Protein AF-A0A0B7MKH8-F1 (afdb_monomer_lite)

Radius of gyration: 19.48 Å; chains: 1; bounding box: 37×64×45 Å

Organism: NCBI:txid499207

pLDDT: mean 88.95, std 18.68, range [39.19, 98.81]

Sequence (99 aa):
MVGIGTVLADDPLLTVRLDGEYEQPLRVIVDSSLRIPETSMLVKTASEVPTVVAAVQGSYSEAKRAQLERAGLEVWDLPAIERKGRSGDIDEGTGEKKR

Foldseek 3Di:
DEEVVCCVPPLDLQFDDDPDDDQTDEAEYEDAALPRDCPGNCLQCCQPHPYEYEYEPPNYDPVSVVSSVVSNYHYHYDYDDDPPDPPPPPPPPPPDDDD

Secondary structure (DSSP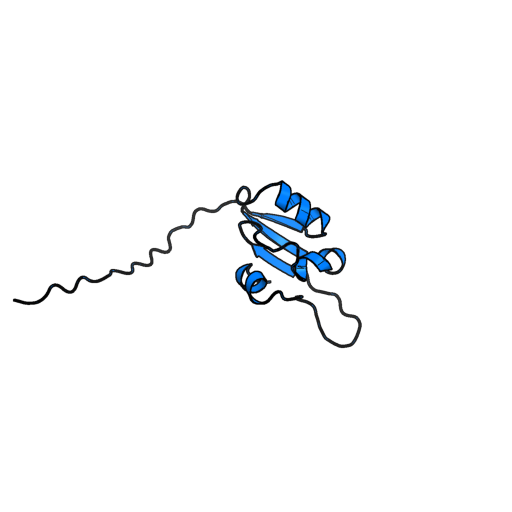, 8-state):
-EEHHHHHHH-------SSS--PPPPEEEE-TT----TTSHHHHTTTTS-EEEEEETTSS-HHHHHHHHHTT-EEEEE---------------------

Structure (mmCIF, N/CA/C/O backbone):
data_AF-A0A0B7MKH8-F1
#
_entry.id   AF-A0A0B7MKH8-F1
#
loop_
_atom_site.group_PDB
_atom_site.id
_atom_site.type_symbol
_atom_site.label_atom_id
_atom_site.label_alt_id
_atom_site.label_comp_id
_atom_site.label_asym_id
_atom_site.label_entity_id
_atom_site.label_seq_id
_atom_site.pdbx_PDB_ins_code
_atom_site.Cartn_x
_atom_site.Cartn_y
_atom_site.Cartn_z
_atom_site.occupancy
_atom_site.B_iso_or_equiv
_atom_site.auth_seq_id
_atom_site.auth_comp_id
_atom_site.auth_asym_id
_atom_site.auth_atom_id
_atom_site.pdbx_PDB_model_num
ATOM 1 N N . MET A 1 1 ? 1.257 -7.151 8.666 1.00 96.81 1 MET A N 1
ATOM 2 C CA . MET A 1 1 ? 1.963 -7.098 7.366 1.00 96.81 1 MET A CA 1
ATOM 3 C C . MET A 1 1 ? 1.355 -8.129 6.433 1.00 96.81 1 MET A C 1
ATOM 5 O O . MET A 1 1 ? 1.028 -9.211 6.906 1.00 96.81 1 MET A O 1
ATOM 9 N N . VAL A 1 2 ? 1.234 -7.815 5.144 1.00 98.50 2 VAL A N 1
ATOM 10 C CA . VAL A 1 2 ? 0.833 -8.766 4.092 1.00 98.50 2 VAL A CA 1
ATOM 11 C C . VAL A 1 2 ? 1.694 -8.585 2.841 1.00 98.50 2 VAL A C 1
ATOM 13 O O . VAL A 1 2 ? 2.317 -7.540 2.649 1.00 98.50 2 VAL A O 1
ATOM 16 N N . GLY A 1 3 ? 1.728 -9.599 1.979 1.00 98.50 3 GLY A N 1
ATOM 17 C CA . GLY A 1 3 ? 2.254 -9.451 0.624 1.00 98.50 3 GLY A CA 1
ATOM 18 C C . GLY A 1 3 ? 1.185 -8.921 -0.330 1.00 98.50 3 GLY A C 1
ATOM 19 O O . GLY A 1 3 ? -0.011 -9.104 -0.104 1.00 98.50 3 GLY A O 1
ATOM 20 N N . ILE A 1 4 ? 1.615 -8.334 -1.443 1.00 98.62 4 ILE A N 1
ATOM 21 C CA . ILE A 1 4 ? 0.716 -7.852 -2.499 1.00 98.62 4 ILE A CA 1
ATOM 22 C C . ILE A 1 4 ? -0.243 -8.925 -3.036 1.00 98.62 4 ILE A C 1
ATOM 24 O O . ILE A 1 4 ? -1.378 -8.608 -3.366 1.00 98.62 4 ILE A O 1
ATOM 28 N N . GLY A 1 5 ? 0.159 -10.201 -3.066 1.00 98.62 5 GLY A N 1
ATOM 29 C CA . GLY A 1 5 ? -0.724 -11.293 -3.499 1.00 98.62 5 GLY A CA 1
ATOM 30 C C . GLY A 1 5 ? -2.022 -11.378 -2.688 1.00 98.62 5 GLY A C 1
ATOM 31 O O . GLY A 1 5 ? -3.087 -11.545 -3.268 1.00 98.62 5 GLY A O 1
ATOM 32 N N . THR A 1 6 ? -1.944 -11.171 -1.371 1.00 98.56 6 THR A N 1
ATOM 33 C CA . THR A 1 6 ? -3.117 -11.123 -0.484 1.00 98.56 6 THR A CA 1
ATOM 34 C C . THR A 1 6 ? -3.988 -9.907 -0.776 1.00 98.56 6 THR A C 1
ATOM 36 O O . THR A 1 6 ? -5.203 -10.020 -0.824 1.00 98.56 6 THR A O 1
ATOM 39 N N . VAL A 1 7 ? -3.387 -8.739 -1.019 1.00 98.62 7 VAL A N 1
ATOM 40 C CA . VAL A 1 7 ? -4.158 -7.523 -1.330 1.00 98.62 7 VAL A CA 1
ATOM 41 C C . VAL A 1 7 ? -4.927 -7.681 -2.640 1.00 98.62 7 VAL A C 1
ATOM 43 O O . VAL A 1 7 ? -6.086 -7.294 -2.719 1.00 98.62 7 VAL A O 1
ATOM 46 N N . LEU A 1 8 ? -4.299 -8.286 -3.650 1.00 98.50 8 LEU A N 1
ATOM 47 C CA . LEU A 1 8 ? -4.929 -8.532 -4.946 1.00 98.50 8 LEU A CA 1
ATOM 48 C C . LEU A 1 8 ? -6.057 -9.569 -4.875 1.00 98.50 8 LEU A C 1
ATOM 50 O O . LEU A 1 8 ? -7.003 -9.468 -5.650 1.00 98.50 8 LEU A O 1
ATOM 54 N N . ALA A 1 9 ? -5.945 -10.562 -3.990 1.00 98.50 9 ALA A N 1
ATOM 55 C CA . ALA A 1 9 ? -6.942 -11.620 -3.847 1.00 98.50 9 ALA A CA 1
ATOM 56 C C . ALA A 1 9 ? -8.120 -11.213 -2.947 1.00 98.50 9 ALA A C 1
ATOM 58 O O . ALA A 1 9 ? -9.266 -11.498 -3.287 1.00 98.50 9 ALA A O 1
ATOM 59 N N . ASP A 1 10 ? -7.837 -10.538 -1.830 1.00 98.25 10 ASP A N 1
ATOM 60 C CA . ASP A 1 10 ? -8.785 -10.405 -0.717 1.00 98.25 10 ASP A CA 1
ATOM 61 C C . ASP A 1 10 ? -9.192 -8.953 -0.404 1.00 98.25 10 ASP A C 1
ATOM 63 O O . ASP A 1 10 ? -10.125 -8.744 0.368 1.00 98.25 10 ASP A O 1
ATOM 67 N N . ASP A 1 11 ? -8.482 -7.953 -0.943 1.00 98.31 11 ASP A N 1
ATOM 68 C CA . ASP A 1 11 ? -8.665 -6.514 -0.666 1.00 98.31 11 ASP A CA 1
ATOM 69 C C . ASP A 1 11 ? -8.934 -6.170 0.827 1.00 98.31 11 ASP A C 1
ATOM 71 O O . ASP A 1 11 ? -9.969 -5.596 1.186 1.00 98.31 11 ASP A O 1
ATOM 75 N N . PRO A 1 12 ? -8.031 -6.553 1.756 1.00 98.19 12 PRO A N 1
ATOM 76 C CA . PRO A 1 12 ? -8.291 -6.451 3.187 1.00 98.19 12 PRO A CA 1
ATOM 77 C C . PRO A 1 12 ? -8.139 -5.015 3.711 1.00 98.19 12 PRO A C 1
ATOM 79 O O . PRO A 1 12 ? -7.282 -4.263 3.270 1.00 98.19 12 PRO A O 1
ATOM 82 N N . LEU A 1 13 ? -8.879 -4.663 4.767 1.00 97.62 13 LEU A N 1
ATOM 83 C CA . LEU A 1 13 ? -8.719 -3.378 5.479 1.00 97.62 13 LEU A CA 1
ATOM 84 C C . LEU A 1 13 ? -7.486 -3.315 6.400 1.00 97.62 13 LEU A C 1
ATOM 86 O O . LEU A 1 13 ? -6.913 -2.242 6.591 1.00 97.62 13 LEU A O 1
ATOM 90 N N . LEU A 1 14 ? -7.096 -4.460 6.978 1.00 97.50 14 LEU A N 1
ATOM 91 C CA . LEU A 1 14 ? -6.033 -4.597 7.989 1.00 97.50 14 LEU A CA 1
ATOM 92 C C . LEU A 1 14 ? -6.198 -3.672 9.212 1.00 97.50 14 LEU A C 1
ATOM 94 O O . LEU A 1 14 ? -5.224 -3.107 9.701 1.00 97.50 14 LEU A O 1
ATOM 98 N N . THR A 1 15 ? -7.429 -3.545 9.708 1.00 96.31 15 THR A N 1
ATOM 99 C CA . THR A 1 15 ? -7.783 -2.750 10.893 1.00 96.31 15 THR A CA 1
ATOM 100 C C . THR A 1 15 ? -8.157 -3.626 12.088 1.00 96.31 15 THR A C 1
ATOM 102 O O . THR A 1 15 ? -8.621 -4.759 11.927 1.00 96.31 15 THR A O 1
ATOM 105 N N . VAL A 1 16 ? -7.989 -3.086 13.296 1.00 96.62 16 VAL A N 1
ATOM 106 C CA . VAL A 1 16 ? -8.581 -3.645 14.522 1.00 96.62 16 VAL A CA 1
ATOM 107 C C . VAL A 1 16 ? -10.101 -3.475 14.443 1.00 96.62 16 VAL A C 1
ATOM 109 O O . VAL A 1 16 ? -10.579 -2.395 14.104 1.00 96.62 16 VAL A O 1
ATOM 112 N N . ARG A 1 17 ? -10.856 -4.542 14.735 1.00 94.00 17 ARG A N 1
ATOM 113 C CA . ARG A 1 17 ? -12.333 -4.595 14.633 1.00 94.00 17 ARG A CA 1
ATOM 114 C C . ARG A 1 17 ? -13.013 -4.895 15.975 1.00 94.00 17 ARG A C 1
ATOM 116 O O . ARG A 1 17 ? -14.028 -5.580 16.009 1.00 94.00 17 ARG A O 1
ATOM 123 N N . LEU A 1 18 ? -12.388 -4.471 17.068 1.00 95.62 18 LEU A N 1
ATOM 124 C CA . LEU A 1 18 ? -12.929 -4.617 18.419 1.00 95.62 18 LEU A CA 1
ATOM 125 C C . LEU A 1 18 ? -13.736 -3.368 18.785 1.00 95.62 18 LEU A C 1
ATOM 127 O O . LEU A 1 18 ? -13.417 -2.277 18.315 1.00 95.62 18 LEU A O 1
ATOM 131 N N . ASP A 1 19 ? -14.751 -3.535 19.630 1.00 92.75 19 ASP A N 1
ATOM 132 C CA . ASP A 1 19 ? -15.578 -2.430 20.116 1.00 92.75 19 ASP A CA 1
ATOM 133 C C . ASP A 1 19 ? -14.783 -1.511 21.052 1.00 92.75 19 ASP A C 1
ATOM 135 O O . ASP A 1 19 ? -14.164 -1.977 22.007 1.00 92.75 19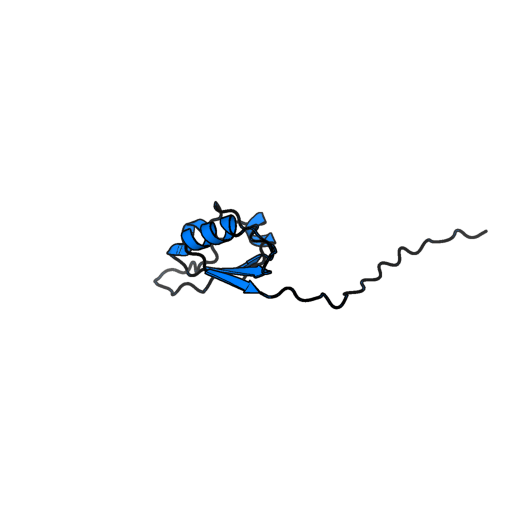 ASP A O 1
ATOM 139 N N . GLY A 1 20 ? -14.843 -0.201 20.807 1.00 91.94 20 GLY A N 1
ATOM 140 C CA . GLY A 1 20 ? -14.102 0.815 21.556 1.00 91.94 20 GLY A CA 1
ATOM 141 C C . GLY A 1 20 ? -13.080 1.554 20.694 1.00 91.94 20 GLY A C 1
ATOM 142 O O . GLY A 1 20 ? -12.952 1.310 19.495 1.00 91.94 20 GLY A O 1
ATOM 143 N N . GLU A 1 21 ? -12.363 2.493 21.304 1.00 91.69 21 GLU A N 1
ATOM 144 C CA . GLU A 1 21 ? -11.311 3.251 20.628 1.00 91.69 21 GLU A CA 1
ATOM 145 C C . GLU A 1 21 ? -9.968 2.539 20.798 1.00 91.69 21 GLU A C 1
ATOM 147 O O . GLU A 1 21 ? -9.449 2.410 21.907 1.00 91.69 21 GLU A O 1
ATOM 152 N N . TYR A 1 22 ? -9.407 2.075 19.682 1.00 95.06 22 TYR A N 1
ATOM 153 C CA . TYR A 1 22 ? -8.097 1.437 19.636 1.00 95.06 22 TYR A CA 1
ATOM 154 C C . TYR A 1 22 ? -7.206 2.136 18.623 1.00 95.06 22 TYR A C 1
ATOM 156 O O . TYR A 1 22 ? -7.639 2.476 17.519 1.00 95.06 22 TYR A O 1
ATOM 164 N N . GLU A 1 23 ? -5.937 2.286 18.984 1.00 95.38 23 GLU A N 1
ATOM 165 C CA . GLU A 1 23 ? -4.912 2.711 18.045 1.00 95.38 23 GLU A CA 1
ATOM 166 C C . GLU A 1 23 ? -4.780 1.678 16.919 1.00 95.38 23 GLU A C 1
ATOM 168 O O . GLU A 1 23 ? -4.667 0.470 17.157 1.00 95.38 23 GLU A O 1
ATOM 173 N N . GLN A 1 24 ? -4.824 2.154 15.674 1.00 97.25 24 GLN A N 1
ATOM 174 C CA . GLN A 1 24 ? -4.685 1.284 14.516 1.00 97.25 24 GLN A CA 1
ATOM 175 C C . GLN A 1 24 ? -3.204 0.993 14.253 1.00 97.25 24 GLN A C 1
ATOM 177 O O . GLN A 1 24 ? -2.395 1.922 14.207 1.00 97.25 24 GLN A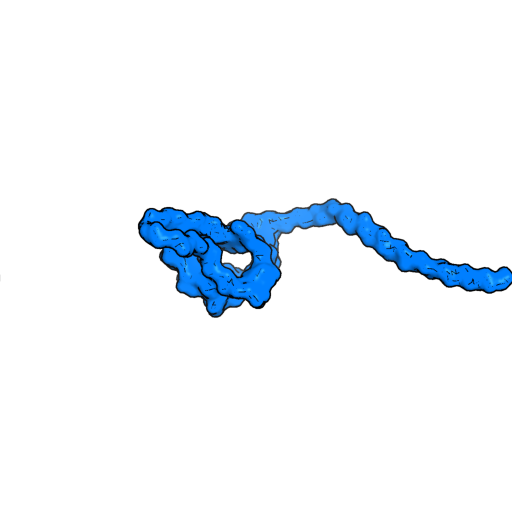 O 1
ATOM 182 N N . PRO A 1 25 ? -2.828 -0.279 14.041 1.00 97.31 25 PRO A N 1
ATOM 183 C CA . PRO A 1 25 ? -1.448 -0.626 13.754 1.00 97.31 25 PRO A CA 1
ATOM 184 C C . PRO A 1 25 ? -1.032 -0.116 12.372 1.00 97.31 25 PRO A C 1
ATOM 186 O O . PRO A 1 25 ? -1.838 -0.058 11.440 1.00 97.31 25 PRO A O 1
ATOM 189 N N . LEU A 1 26 ? 0.266 0.149 12.211 1.00 98.38 26 LEU A N 1
ATOM 190 C CA . LEU A 1 26 ? 0.854 0.415 10.901 1.00 98.38 26 LEU A CA 1
ATOM 191 C C . LEU A 1 26 ? 0.584 -0.757 9.944 1.00 98.38 26 LEU A C 1
ATOM 193 O O . LEU A 1 26 ? 0.979 -1.905 10.187 1.00 98.38 26 LEU A O 1
ATOM 197 N N . ARG A 1 27 ? -0.049 -0.457 8.810 1.00 98.69 27 ARG A N 1
ATOM 198 C CA . ARG A 1 27 ? -0.292 -1.427 7.741 1.00 98.69 27 ARG A CA 1
ATOM 199 C C . ARG A 1 27 ? 0.922 -1.468 6.825 1.00 98.69 27 ARG A C 1
ATOM 201 O O . ARG A 1 27 ? 1.214 -0.496 6.145 1.00 98.69 27 ARG A O 1
ATOM 208 N N . VAL A 1 28 ? 1.619 -2.601 6.798 1.00 98.69 28 VAL A N 1
ATOM 209 C CA . VAL A 1 28 ? 2.790 -2.802 5.929 1.00 98.69 28 VAL A CA 1
ATOM 210 C C . VAL A 1 28 ? 2.449 -3.775 4.807 1.00 98.69 28 VAL A C 1
ATOM 212 O O . VAL A 1 28 ? 2.089 -4.930 5.077 1.00 98.69 28 VAL A O 1
ATOM 215 N N . ILE A 1 29 ? 2.587 -3.309 3.567 1.00 98.75 29 ILE A N 1
ATOM 216 C CA . ILE A 1 29 ? 2.403 -4.087 2.344 1.00 98.75 29 ILE A CA 1
ATOM 217 C C . ILE A 1 29 ? 3.765 -4.299 1.689 1.00 98.75 29 ILE A C 1
ATOM 219 O O . ILE A 1 29 ? 4.492 -3.343 1.436 1.00 98.75 29 ILE A O 1
ATOM 223 N N . VAL A 1 30 ? 4.101 -5.549 1.376 1.00 98.62 30 VAL A N 1
ATOM 224 C CA . VAL A 1 30 ? 5.288 -5.876 0.575 1.00 98.62 30 VAL A CA 1
ATOM 225 C C . VAL A 1 30 ? 4.875 -6.027 -0.886 1.00 98.62 30 VAL A C 1
ATOM 227 O O . VAL A 1 30 ? 4.219 -7.006 -1.258 1.00 98.62 30 VAL A O 1
ATOM 230 N N . ASP A 1 31 ? 5.263 -5.057 -1.711 1.00 98.50 31 ASP A N 1
ATOM 231 C CA . ASP A 1 31 ? 4.906 -4.967 -3.124 1.00 98.50 31 ASP A CA 1
ATOM 232 C C . ASP A 1 31 ? 6.070 -4.405 -3.943 1.00 98.50 31 ASP A C 1
ATOM 234 O O . ASP A 1 31 ? 6.196 -3.199 -4.146 1.00 98.50 31 ASP A O 1
ATOM 238 N N . SER A 1 32 ? 6.922 -5.302 -4.446 1.00 97.94 32 SER A N 1
ATOM 239 C CA . SER A 1 32 ? 8.169 -4.937 -5.127 1.00 97.94 32 SER A CA 1
ATOM 240 C C . SER A 1 32 ? 7.999 -3.936 -6.270 1.00 97.94 32 SER A C 1
ATOM 242 O O . SER A 1 32 ? 8.940 -3.206 -6.552 1.00 97.94 32 SER A O 1
ATOM 244 N N . SER A 1 33 ? 6.834 -3.903 -6.922 1.00 98.00 33 SER A N 1
ATOM 245 C CA . SER A 1 33 ? 6.598 -3.141 -8.154 1.00 98.00 33 SER A CA 1
ATOM 246 C C . SER A 1 33 ? 5.377 -2.218 -8.077 1.00 98.00 33 SER A C 1
ATOM 248 O O . SER A 1 33 ? 4.864 -1.815 -9.118 1.00 98.00 33 SER A O 1
ATOM 250 N N . LEU A 1 34 ? 4.887 -1.901 -6.869 1.00 98.44 34 LEU A N 1
ATOM 251 C CA . LEU A 1 34 ? 3.699 -1.057 -6.643 1.00 98.44 34 LEU A CA 1
ATOM 252 C C . LEU A 1 34 ? 2.465 -1.479 -7.469 1.00 98.44 34 LEU A C 1
ATOM 254 O O . LEU A 1 34 ? 1.756 -0.649 -8.044 1.00 98.44 34 LEU A O 1
ATOM 258 N N . ARG A 1 35 ? 2.200 -2.787 -7.532 1.00 98.62 35 ARG A N 1
ATOM 259 C CA . ARG A 1 35 ? 1.015 -3.373 -8.176 1.00 98.62 35 ARG A CA 1
ATOM 260 C C . ARG A 1 35 ? -0.282 -3.148 -7.395 1.00 98.62 35 ARG A C 1
ATOM 262 O O . ARG A 1 35 ? -1.344 -3.469 -7.924 1.00 98.62 35 ARG A O 1
ATOM 269 N N . ILE A 1 36 ? -0.223 -2.631 -6.167 1.00 98.56 36 ILE A N 1
ATOM 270 C CA . ILE A 1 36 ? -1.403 -2.333 -5.356 1.00 98.56 36 ILE A CA 1
ATOM 271 C C . ILE A 1 36 ? -2.404 -1.461 -6.146 1.00 98.56 36 ILE A C 1
ATOM 273 O O . ILE A 1 36 ? -2.042 -0.389 -6.659 1.00 98.56 36 ILE A O 1
ATOM 277 N N . PRO A 1 37 ? -3.669 -1.905 -6.289 1.00 98.38 37 PRO A N 1
ATOM 278 C CA . PRO A 1 37 ? -4.683 -1.124 -6.981 1.00 98.38 37 PRO A CA 1
ATOM 279 C C . PRO A 1 37 ? -4.997 0.158 -6.211 1.00 98.38 37 PRO A C 1
ATOM 281 O O . PRO A 1 37 ? -5.183 0.131 -4.995 1.00 98.38 37 PRO A O 1
ATOM 284 N N . GLU A 1 38 ? -5.143 1.276 -6.923 1.00 96.75 38 GLU A N 1
ATOM 285 C CA . GLU A 1 38 ? -5.588 2.548 -6.322 1.00 96.75 38 GLU A CA 1
ATOM 286 C C . GLU A 1 38 ? -6.991 2.460 -5.722 1.00 96.75 38 GLU A C 1
ATOM 288 O O . GLU A 1 38 ? -7.363 3.237 -4.850 1.00 96.75 38 GLU A O 1
ATOM 293 N N . THR A 1 39 ? -7.781 1.506 -6.205 1.00 97.75 39 THR A N 1
ATOM 294 C CA . THR A 1 39 ? -9.142 1.258 -5.749 1.00 97.75 39 THR A CA 1
ATOM 295 C C . THR A 1 39 ? -9.212 0.349 -4.524 1.00 97.75 39 THR A C 1
ATOM 297 O O . THR A 1 39 ? -10.320 0.173 -4.009 1.00 97.75 39 THR A O 1
ATOM 300 N N . SER A 1 40 ? -8.081 -0.203 -4.062 1.00 98.56 40 SER A N 1
ATOM 301 C CA . SER A 1 40 ? -8.039 -1.072 -2.882 1.00 98.56 40 SER A CA 1
ATOM 302 C C . SER A 1 40 ? -8.489 -0.332 -1.627 1.00 98.56 40 SER A C 1
ATOM 304 O O . SER A 1 40 ? -8.298 0.882 -1.485 1.00 98.56 40 SER A O 1
ATOM 306 N N . MET A 1 41 ? -9.063 -1.073 -0.686 1.00 98.44 41 MET A N 1
ATOM 307 C CA . MET A 1 41 ? -9.492 -0.536 0.603 1.00 98.44 41 MET A CA 1
ATOM 308 C C . MET A 1 41 ? -8.320 0.060 1.383 1.00 98.44 41 MET A C 1
ATOM 310 O O . MET A 1 41 ? -8.481 1.092 2.033 1.00 98.44 41 MET A O 1
ATOM 314 N N . LEU A 1 42 ? -7.131 -0.539 1.272 1.00 98.62 42 LEU A N 1
ATOM 315 C CA . LEU A 1 42 ? -5.902 -0.015 1.871 1.00 98.62 42 LEU A CA 1
ATOM 316 C C . LEU A 1 42 ? -5.558 1.376 1.338 1.00 98.62 42 LEU A C 1
ATOM 318 O O . LEU A 1 42 ? -5.302 2.271 2.136 1.00 98.62 42 LEU A O 1
ATOM 322 N N . VAL A 1 43 ? -5.604 1.578 0.015 1.00 98.56 43 VAL A N 1
ATOM 323 C CA . VAL A 1 43 ? -5.299 2.888 -0.582 1.00 98.56 43 VAL A CA 1
ATOM 324 C C . VAL A 1 43 ? -6.361 3.922 -0.233 1.00 98.56 43 VAL A C 1
ATOM 326 O O . VAL A 1 43 ? -6.024 5.030 0.172 1.00 98.56 43 VAL A O 1
ATOM 329 N N . LYS A 1 44 ? -7.642 3.555 -0.320 1.00 98.50 44 LYS A N 1
ATOM 330 C CA . LYS A 1 44 ? -8.760 4.464 -0.016 1.00 98.50 44 LYS A CA 1
ATOM 331 C C . LYS A 1 44 ? -8.767 4.983 1.420 1.00 98.50 44 LYS A C 1
ATOM 333 O O . LYS A 1 44 ? -9.326 6.042 1.661 1.00 98.50 44 LYS A O 1
ATOM 338 N N . THR A 1 45 ? -8.183 4.235 2.353 1.00 98.25 45 THR A N 1
ATOM 339 C CA . THR A 1 45 ? -8.183 4.557 3.790 1.00 98.25 45 THR A CA 1
ATOM 340 C C . THR A 1 45 ? -6.793 4.929 4.308 1.00 98.25 45 THR A C 1
ATOM 342 O O . THR A 1 45 ? -6.581 4.989 5.518 1.00 98.25 45 THR A O 1
ATOM 345 N N . ALA A 1 46 ? -5.805 5.125 3.430 1.00 98.25 46 ALA A N 1
ATOM 346 C CA . ALA A 1 46 ? -4.420 5.387 3.830 1.00 98.25 46 ALA A CA 1
ATOM 347 C C . ALA A 1 46 ? -4.244 6.724 4.568 1.00 98.25 46 ALA A C 1
ATOM 349 O O . ALA A 1 46 ? -3.366 6.835 5.417 1.00 98.25 46 ALA A O 1
ATOM 350 N N . SER A 1 47 ? -5.123 7.699 4.323 1.00 97.44 47 SER A N 1
ATOM 351 C CA . SER A 1 47 ? -5.172 8.963 5.068 1.00 97.44 47 SER A CA 1
ATOM 352 C C . SER A 1 47 ? -5.713 8.834 6.497 1.00 97.44 47 SER A C 1
ATOM 354 O O . SER A 1 47 ? -5.540 9.752 7.292 1.00 97.44 47 SER A O 1
ATOM 356 N N . GLU A 1 48 ? -6.393 7.731 6.821 1.00 96.62 48 GLU A N 1
ATOM 357 C CA . GLU A 1 48 ? -7.015 7.494 8.133 1.00 96.62 48 GLU A CA 1
ATOM 358 C C . GLU A 1 48 ? -6.194 6.527 8.988 1.00 96.62 48 GLU A C 1
ATOM 360 O O . GLU A 1 48 ? -6.078 6.701 10.199 1.00 96.62 48 GLU A O 1
ATOM 365 N N . VAL A 1 49 ? -5.614 5.502 8.358 1.00 97.88 49 VAL A N 1
ATOM 366 C CA . VAL A 1 49 ? -4.813 4.482 9.035 1.00 97.88 49 VAL A CA 1
ATOM 367 C C . VAL A 1 49 ? -3.416 4.449 8.414 1.00 97.88 49 VAL A C 1
ATOM 369 O O . VAL A 1 49 ? -3.311 4.182 7.208 1.00 97.88 49 VAL A O 1
ATOM 372 N N . PRO A 1 50 ? -2.342 4.655 9.204 1.00 98.19 50 PRO A N 1
ATOM 373 C CA . PRO A 1 50 ? -0.973 4.688 8.701 1.00 98.19 50 PRO A CA 1
ATOM 374 C C . PRO A 1 50 ? -0.654 3.471 7.838 1.00 98.19 50 PRO A C 1
ATOM 376 O O . PRO A 1 50 ? -0.899 2.322 8.226 1.00 98.19 50 PRO A O 1
ATOM 379 N N . THR A 1 51 ? -0.137 3.724 6.638 1.00 98.81 51 THR A N 1
ATOM 380 C CA . THR A 1 51 ? 0.077 2.683 5.630 1.00 98.81 51 THR A CA 1
ATOM 381 C C . THR A 1 51 ? 1.384 2.895 4.907 1.00 98.81 51 THR A C 1
ATOM 383 O O . THR A 1 51 ? 1.614 3.947 4.320 1.00 98.81 51 THR A O 1
ATOM 386 N N . VAL A 1 52 ? 2.201 1.850 4.908 1.00 98.81 52 VAL A N 1
ATOM 387 C CA . VAL A 1 52 ? 3.474 1.782 4.205 1.00 98.81 52 VAL A CA 1
ATOM 388 C C . VAL A 1 52 ? 3.392 0.704 3.135 1.00 98.81 52 VAL A C 1
ATOM 390 O O . VAL A 1 52 ? 2.961 -0.425 3.397 1.00 98.81 52 VAL A O 1
ATOM 393 N N . VAL A 1 53 ? 3.882 1.024 1.942 1.00 98.69 53 VAL A N 1
ATOM 394 C CA . VAL A 1 53 ? 4.203 0.037 0.912 1.00 98.69 53 VAL A CA 1
ATOM 395 C C . VAL A 1 53 ? 5.716 -0.026 0.722 1.00 98.69 53 VAL A C 1
ATOM 397 O O . VAL A 1 53 ? 6.361 0.958 0.373 1.00 98.69 53 VAL A O 1
ATOM 400 N N . ALA A 1 54 ? 6.290 -1.198 0.972 1.00 98.69 54 ALA A N 1
ATOM 401 C CA . ALA A 1 54 ? 7.696 -1.471 0.726 1.00 98.69 54 ALA A CA 1
ATOM 402 C C . ALA A 1 54 ? 7.869 -1.988 -0.705 1.00 98.69 54 ALA A C 1
ATOM 404 O O . ALA A 1 54 ? 7.313 -3.034 -1.064 1.00 98.69 54 ALA A O 1
ATOM 405 N N . ALA A 1 55 ? 8.648 -1.260 -1.501 1.00 98.44 55 ALA A N 1
ATOM 406 C CA . ALA A 1 55 ? 8.871 -1.522 -2.916 1.00 98.44 55 ALA A CA 1
ATOM 407 C C . ALA A 1 55 ? 10.365 -1.588 -3.241 1.00 98.44 55 ALA A C 1
ATOM 409 O O . ALA A 1 55 ? 11.205 -1.139 -2.467 1.00 98.44 55 ALA A O 1
ATOM 410 N N . VAL A 1 56 ? 10.709 -2.182 -4.384 1.00 98.06 56 VAL A N 1
ATOM 411 C CA . VAL A 1 56 ? 12.096 -2.212 -4.854 1.00 98.06 56 VAL A CA 1
ATOM 412 C C . VAL A 1 56 ? 12.331 -0.984 -5.719 1.00 98.06 56 VAL A C 1
ATOM 414 O O . VAL A 1 56 ? 11.623 -0.776 -6.708 1.00 98.06 56 VAL A O 1
ATOM 417 N N . GLN A 1 57 ? 13.344 -0.195 -5.370 1.00 94.88 57 GLN A N 1
ATOM 418 C CA . GLN A 1 57 ? 13.698 1.005 -6.117 1.00 94.88 57 GLN A CA 1
ATOM 419 C C . GLN A 1 57 ? 13.930 0.666 -7.601 1.00 94.88 57 GLN A C 1
ATOM 421 O O . GLN A 1 57 ? 14.618 -0.301 -7.937 1.00 94.88 57 GLN A O 1
ATOM 426 N N . GLY A 1 58 ? 13.324 1.445 -8.501 1.00 95.19 58 GLY A N 1
ATOM 427 C CA . GLY A 1 58 ? 13.419 1.246 -9.953 1.00 95.19 58 GLY A CA 1
ATOM 428 C C . GLY A 1 58 ? 12.516 0.148 -10.532 1.00 95.19 58 GL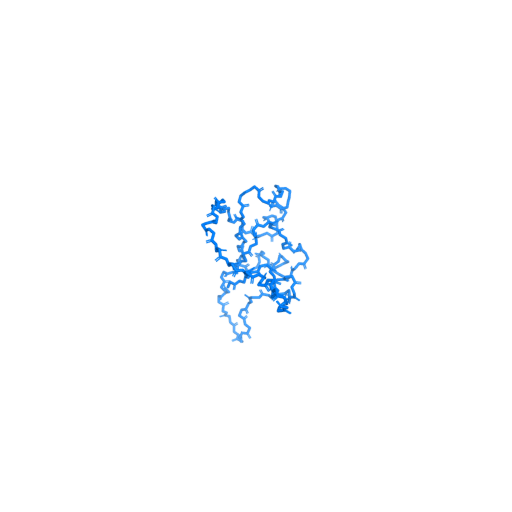Y A C 1
ATOM 429 O O . GLY A 1 58 ? 12.548 -0.085 -11.737 1.00 95.19 58 GLY A O 1
ATOM 430 N N . SER A 1 59 ? 11.691 -0.517 -9.716 1.00 96.75 59 SER A N 1
ATOM 431 C CA . SER A 1 59 ? 10.765 -1.571 -10.174 1.00 96.75 59 SER A CA 1
ATOM 432 C C . SER A 1 59 ? 9.335 -1.081 -10.436 1.00 96.75 59 SER A C 1
ATOM 434 O O . SER A 1 59 ? 8.436 -1.895 -10.651 1.00 96.75 59 SER A O 1
ATOM 436 N N . TYR A 1 60 ? 9.109 0.232 -10.400 1.00 97.62 60 TYR A N 1
ATOM 437 C CA . TYR A 1 60 ? 7.812 0.885 -10.572 1.00 97.62 60 TYR A CA 1
ATOM 438 C C . TYR A 1 60 ? 7.985 2.260 -11.244 1.00 97.62 60 TYR A C 1
ATOM 440 O O . TYR A 1 60 ? 9.093 2.782 -11.332 1.00 97.62 60 TYR A O 1
ATOM 448 N N . SER A 1 61 ? 6.895 2.866 -11.724 1.00 98.00 61 SER A N 1
ATOM 449 C CA . SER A 1 61 ? 6.932 4.228 -12.285 1.00 98.00 61 SER A CA 1
ATOM 450 C C . SER A 1 61 ? 6.787 5.303 -11.202 1.00 98.00 61 SER A C 1
ATOM 452 O O . SER A 1 61 ? 5.916 5.169 -10.340 1.00 98.00 61 SER A O 1
ATOM 454 N N . GLU A 1 62 ? 7.507 6.419 -11.321 1.00 97.62 62 GLU A N 1
ATOM 455 C CA . GLU A 1 62 ? 7.355 7.579 -10.422 1.00 97.62 62 GLU A CA 1
ATOM 456 C C . GLU A 1 62 ? 5.919 8.126 -10.380 1.00 97.62 62 GLU A C 1
ATOM 458 O O . GLU A 1 62 ? 5.440 8.548 -9.332 1.00 97.62 62 GLU A O 1
ATOM 463 N N . ALA A 1 63 ? 5.178 8.054 -11.493 1.00 98.25 63 ALA A N 1
ATOM 464 C CA . ALA A 1 63 ? 3.772 8.460 -11.532 1.00 98.25 63 ALA A CA 1
ATOM 465 C C . ALA A 1 63 ? 2.903 7.634 -10.566 1.00 98.25 63 ALA A C 1
ATOM 467 O O . ALA A 1 63 ? 2.077 8.189 -9.838 1.00 98.25 63 ALA A O 1
ATOM 468 N N . LYS A 1 64 ? 3.126 6.313 -10.530 1.00 97.94 64 LYS A N 1
ATOM 469 C CA . LYS A 1 64 ? 2.444 5.393 -9.611 1.00 97.94 64 LYS A CA 1
ATOM 470 C C . LYS A 1 64 ? 2.813 5.686 -8.160 1.00 97.94 64 LYS A C 1
ATOM 472 O O . LYS A 1 64 ? 1.920 5.770 -7.323 1.00 97.94 64 LYS A O 1
ATOM 477 N N . ARG A 1 65 ? 4.101 5.899 -7.872 1.00 98.38 65 ARG A N 1
ATOM 478 C CA . ARG A 1 65 ? 4.573 6.296 -6.539 1.00 98.38 65 ARG A CA 1
ATOM 479 C C . ARG A 1 65 ? 3.887 7.576 -6.065 1.00 98.38 65 ARG A C 1
ATOM 481 O O . ARG A 1 65 ? 3.205 7.556 -5.045 1.00 98.38 65 ARG A O 1
ATOM 488 N N . ALA A 1 66 ? 3.980 8.645 -6.854 1.00 98.31 66 ALA A N 1
ATOM 489 C CA . ALA A 1 66 ? 3.388 9.938 -6.525 1.00 98.31 66 ALA A CA 1
ATOM 490 C C . ALA A 1 66 ? 1.869 9.850 -6.323 1.00 98.31 66 ALA A C 1
ATOM 492 O O . ALA A 1 66 ? 1.281 10.629 -5.578 1.00 98.31 66 ALA A O 1
ATOM 493 N N . GLN A 1 67 ? 1.194 8.921 -7.001 1.00 98.12 67 GLN A N 1
ATOM 494 C CA . GLN A 1 67 ? -0.228 8.688 -6.794 1.00 98.12 67 GLN A CA 1
ATOM 495 C C . GLN A 1 67 ? -0.549 8.028 -5.457 1.00 98.12 67 GLN A C 1
ATOM 497 O O . GLN A 1 67 ? -1.512 8.439 -4.812 1.00 98.12 67 GLN A O 1
ATOM 502 N N . LEU A 1 68 ? 0.238 7.037 -5.043 1.00 98.44 68 LEU A N 1
ATOM 503 C CA . LEU A 1 68 ? 0.068 6.389 -3.745 1.00 98.44 68 LEU A CA 1
ATOM 504 C C . LEU A 1 68 ? 0.395 7.356 -2.602 1.00 98.44 68 LEU A C 1
ATOM 506 O O . LEU A 1 68 ? -0.373 7.450 -1.649 1.00 98.44 68 LEU A O 1
ATOM 510 N N . GLU A 1 69 ? 1.454 8.153 -2.746 1.00 98.38 69 GLU A N 1
ATOM 511 C CA . GLU A 1 69 ? 1.807 9.197 -1.775 1.00 98.38 69 GLU A CA 1
ATOM 512 C C . GLU A 1 69 ? 0.699 10.251 -1.646 1.00 98.38 69 GLU A C 1
ATOM 514 O O . GLU A 1 69 ? 0.303 10.607 -0.538 1.00 98.38 69 GLU A O 1
ATOM 519 N N . ARG A 1 70 ? 0.095 10.679 -2.765 1.00 98.50 70 ARG A N 1
ATOM 520 C CA . ARG A 1 70 ? -1.082 11.569 -2.744 1.00 98.50 70 ARG A CA 1
ATOM 521 C C . ARG A 1 70 ? -2.307 10.955 -2.067 1.00 98.50 70 ARG A C 1
ATOM 523 O O . ARG A 1 70 ? -3.138 11.704 -1.564 1.00 98.50 70 ARG A O 1
ATOM 530 N N . ALA A 1 71 ? -2.440 9.631 -2.077 1.00 98.19 71 ALA A N 1
ATOM 531 C CA . ALA A 1 71 ? -3.507 8.930 -1.366 1.00 98.19 71 ALA A CA 1
ATOM 532 C C . ALA A 1 71 ? -3.210 8.748 0.137 1.00 98.19 71 ALA A C 1
ATOM 534 O O . ALA A 1 71 ? -4.075 8.277 0.870 1.00 98.19 71 ALA A O 1
ATOM 535 N N . GLY A 1 72 ? -2.018 9.139 0.606 1.00 98.44 72 GLY A N 1
ATOM 536 C CA . GLY A 1 72 ? -1.612 9.068 2.011 1.00 98.44 72 GLY A CA 1
ATOM 537 C C . GLY A 1 72 ? -0.744 7.861 2.365 1.00 98.44 72 GLY A C 1
ATOM 538 O O . GLY A 1 72 ? -0.464 7.651 3.541 1.00 98.44 72 GLY A O 1
ATOM 539 N N . LEU A 1 73 ? -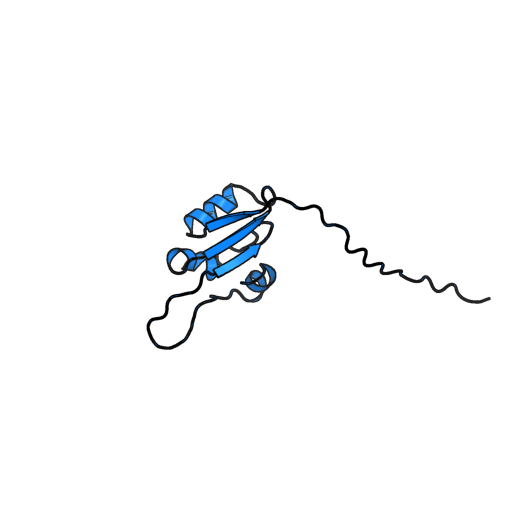0.314 7.059 1.383 1.00 98.44 73 LEU A N 1
ATOM 540 C CA . LEU A 1 73 ? 0.629 5.971 1.636 1.00 98.44 73 LEU A CA 1
ATOM 541 C C . LEU A 1 73 ? 2.051 6.515 1.716 1.00 98.44 73 LEU A C 1
ATOM 543 O O . LEU A 1 73 ? 2.467 7.328 0.897 1.00 98.44 73 LEU A O 1
ATOM 547 N N . GLU A 1 74 ? 2.836 5.969 2.627 1.00 98.56 74 GLU A N 1
ATOM 548 C CA . GLU A 1 74 ? 4.282 6.121 2.593 1.00 98.56 74 GLU A CA 1
ATOM 549 C C . GLU A 1 74 ? 4.894 5.010 1.727 1.00 98.56 74 GLU A C 1
ATOM 551 O O . GLU A 1 74 ? 4.534 3.834 1.846 1.00 98.56 74 GLU A O 1
ATOM 556 N N . VAL A 1 75 ? 5.817 5.371 0.833 1.00 98.50 75 VAL A N 1
ATOM 557 C CA . VAL A 1 75 ? 6.542 4.407 -0.004 1.00 98.50 75 VAL A CA 1
ATOM 558 C C . VAL A 1 75 ? 7.952 4.243 0.545 1.00 98.50 75 VAL A C 1
ATOM 560 O O . VAL A 1 75 ? 8.732 5.192 0.570 1.00 98.50 75 VAL A O 1
ATOM 563 N N . TRP A 1 76 ? 8.284 3.030 0.983 1.00 98.56 76 TRP A N 1
ATOM 564 C CA . TRP A 1 76 ? 9.637 2.677 1.401 1.00 98.56 76 TRP A CA 1
ATOM 565 C C . TRP A 1 76 ? 10.394 2.048 0.241 1.00 98.56 76 TRP A C 1
ATOM 567 O O . TRP A 1 76 ? 10.072 0.940 -0.195 1.00 98.56 76 TRP A O 1
ATOM 577 N N . ASP A 1 77 ? 11.428 2.749 -0.217 1.00 97.62 77 ASP A N 1
ATOM 578 C CA . ASP A 1 77 ? 12.353 2.247 -1.222 1.00 97.62 77 ASP A CA 1
ATOM 579 C C . ASP A 1 77 ? 13.375 1.300 -0.610 1.00 97.62 77 ASP A C 1
ATOM 581 O O . ASP A 1 77 ? 14.186 1.669 0.242 1.00 97.62 77 ASP A O 1
ATOM 585 N N . LEU A 1 78 ? 13.348 0.061 -1.084 1.00 97.00 78 LEU A N 1
ATOM 586 C CA . LEU A 1 78 ? 14.320 -0.958 -0.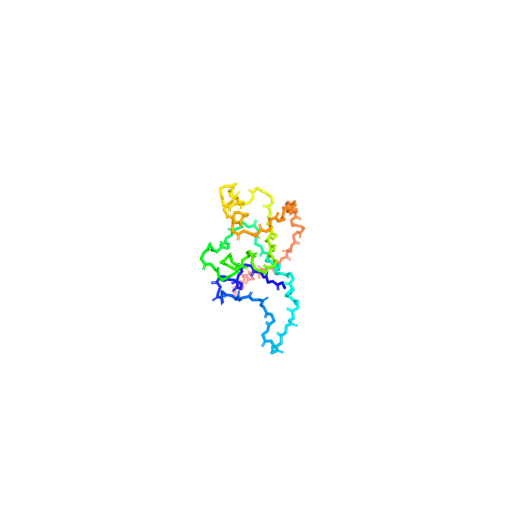739 1.00 97.00 78 LEU A CA 1
ATOM 587 C C . LEU A 1 78 ? 15.296 -1.155 -1.903 1.00 97.00 78 LEU A C 1
ATOM 589 O O . LEU A 1 78 ? 14.874 -1.205 -3.065 1.00 97.00 78 LEU A O 1
ATOM 593 N N . PRO A 1 79 ? 16.599 -1.320 -1.619 1.00 95.75 79 PRO A N 1
ATOM 594 C CA . PRO A 1 79 ? 17.569 -1.631 -2.653 1.00 95.75 79 PRO A CA 1
ATOM 595 C C . PRO A 1 79 ? 17.260 -2.995 -3.275 1.00 95.75 79 PRO A C 1
ATOM 597 O O . PRO A 1 79 ? 16.849 -3.939 -2.592 1.00 95.75 79 PRO A O 1
ATOM 600 N N . ALA A 1 80 ? 17.511 -3.123 -4.576 1.00 91.25 80 ALA A N 1
ATOM 601 C CA . ALA A 1 80 ? 17.533 -4.430 -5.211 1.00 91.25 80 ALA A CA 1
ATOM 602 C C . ALA A 1 80 ? 18.678 -5.258 -4.610 1.00 91.25 80 ALA A C 1
ATOM 604 O O . ALA A 1 80 ? 19.830 -4.827 -4.596 1.00 91.25 80 ALA A O 1
ATOM 605 N N . ILE A 1 81 ? 18.356 -6.452 -4.115 1.00 87.75 81 ILE A N 1
ATOM 606 C CA . ILE A 1 81 ? 19.349 -7.422 -3.656 1.00 87.75 81 ILE A CA 1
ATOM 607 C C . ILE A 1 81 ? 19.444 -8.560 -4.664 1.00 87.75 81 ILE A C 1
ATOM 609 O O . ILE A 1 81 ? 18.428 -9.095 -5.118 1.00 87.75 81 ILE A O 1
ATOM 613 N N . GLU A 1 82 ? 20.668 -8.954 -5.005 1.00 79.62 82 GLU A N 1
ATOM 614 C CA . GLU A 1 82 ? 20.884 -10.171 -5.776 1.00 79.62 82 GLU A CA 1
ATOM 615 C C . GLU A 1 82 ? 20.373 -11.365 -4.971 1.00 79.62 82 GLU A C 1
ATOM 617 O O . GLU A 1 82 ? 20.744 -11.588 -3.813 1.00 79.62 82 GLU A O 1
ATOM 622 N N . ARG A 1 83 ? 19.498 -12.163 -5.585 1.00 72.88 83 ARG A N 1
ATOM 623 C CA . ARG A 1 83 ? 19.108 -13.437 -4.994 1.00 72.88 83 ARG A CA 1
ATOM 624 C C . ARG A 1 83 ? 20.304 -14.374 -5.084 1.00 72.88 83 ARG A C 1
ATOM 626 O O . ARG A 1 83 ? 20.579 -14.916 -6.150 1.00 72.88 83 ARG A O 1
ATOM 633 N N . LYS A 1 84 ? 20.968 -14.632 -3.954 1.00 60.62 84 LYS A N 1
ATOM 634 C CA . LYS A 1 84 ? 21.776 -15.849 -3.808 1.00 60.62 84 LYS A CA 1
ATOM 635 C C . LYS A 1 84 ? 20.830 -17.021 -4.070 1.00 60.62 84 LYS A C 1
ATOM 637 O O . LYS A 1 84 ? 19.840 -17.172 -3.351 1.00 60.62 84 LYS A O 1
ATOM 642 N N . GLY A 1 85 ? 21.060 -17.736 -5.169 1.00 54.34 85 GLY A N 1
ATOM 643 C CA . GLY A 1 85 ? 20.111 -18.688 -5.733 1.00 54.34 85 GLY A CA 1
ATOM 644 C C . GLY A 1 85 ? 19.532 -19.627 -4.677 1.00 54.34 85 GLY A C 1
ATOM 645 O O . GLY A 1 85 ? 20.267 -20.267 -3.930 1.00 54.34 85 GLY A O 1
ATOM 646 N N . ARG A 1 86 ? 18.202 -19.745 -4.636 1.00 57.28 86 ARG A N 1
ATOM 647 C CA . ARG A 1 86 ? 17.609 -21.034 -4.287 1.00 57.28 86 ARG A CA 1
ATOM 648 C C . ARG A 1 86 ? 17.711 -21.866 -5.555 1.00 57.28 86 ARG A C 1
ATOM 650 O O . ARG A 1 86 ? 16.816 -21.808 -6.393 1.00 57.28 86 ARG A O 1
ATOM 657 N N . SER A 1 87 ? 18.831 -22.565 -5.710 1.00 49.94 87 SER A N 1
ATOM 658 C CA . SER A 1 87 ? 18.911 -23.729 -6.586 1.00 49.94 87 SER A CA 1
ATOM 659 C C . SER A 1 87 ? 17.919 -24.747 -6.028 1.00 49.94 87 SER A C 1
ATOM 661 O O . SER A 1 87 ? 18.210 -25.475 -5.086 1.00 49.94 87 SER A O 1
ATOM 663 N N . GLY A 1 88 ? 16.678 -24.665 -6.493 1.00 47.91 88 GLY A N 1
ATOM 664 C CA . GLY A 1 88 ? 15.731 -25.758 -6.413 1.00 47.91 88 GLY A CA 1
ATOM 665 C C . GLY A 1 88 ? 15.904 -26.533 -7.698 1.00 47.91 88 GLY A C 1
ATOM 666 O O . GLY A 1 88 ? 15.202 -26.260 -8.667 1.00 47.91 88 GLY A O 1
ATOM 667 N N . ASP A 1 89 ? 16.891 -27.423 -7.703 1.00 50.69 89 ASP A N 1
ATOM 668 C CA . ASP A 1 89 ? 17.009 -28.495 -8.675 1.00 50.69 89 ASP A CA 1
ATOM 669 C C . ASP A 1 89 ? 15.702 -29.300 -8.633 1.00 50.69 89 ASP A C 1
ATOM 671 O O . ASP A 1 89 ? 15.485 -30.136 -7.758 1.00 50.69 89 ASP A O 1
ATOM 675 N N . ILE A 1 90 ? 14.788 -29.003 -9.552 1.00 54.91 90 ILE A N 1
ATOM 676 C CA . ILE A 1 90 ? 13.867 -30.012 -10.061 1.00 54.91 90 ILE A CA 1
ATOM 677 C C . ILE A 1 90 ? 14.578 -30.642 -11.252 1.00 54.91 90 ILE A C 1
ATOM 679 O O . ILE A 1 90 ? 14.440 -30.212 -12.393 1.00 54.91 90 ILE A O 1
ATOM 683 N N . ASP A 1 91 ? 15.417 -31.622 -10.930 1.00 44.09 91 ASP A N 1
ATOM 684 C CA . ASP A 1 91 ? 15.882 -32.632 -11.868 1.00 44.09 91 ASP A CA 1
ATOM 685 C C . ASP A 1 91 ? 14.637 -33.379 -12.369 1.00 44.09 91 ASP A C 1
ATOM 687 O O . ASP A 1 91 ? 14.081 -34.242 -11.685 1.00 44.09 91 ASP A O 1
ATOM 691 N N . GLU A 1 92 ? 14.119 -32.978 -13.533 1.00 41.94 92 GLU A N 1
ATOM 692 C CA . GLU A 1 92 ? 13.209 -33.812 -14.312 1.00 41.94 92 GLU A CA 1
ATOM 693 C C . GLU A 1 92 ? 14.013 -35.021 -14.790 1.00 41.94 92 GLU A C 1
ATOM 695 O O . GLU A 1 92 ? 14.553 -35.042 -15.894 1.00 41.94 92 GLU A O 1
ATOM 700 N N . GLY A 1 93 ? 14.106 -36.029 -13.920 1.00 40.75 93 GLY A N 1
ATOM 701 C CA . GLY A 1 93 ? 14.696 -37.316 -14.237 1.00 40.75 93 GLY A CA 1
ATOM 702 C C . GLY A 1 93 ? 14.009 -37.916 -15.461 1.00 40.75 93 GLY A C 1
ATOM 703 O O . GLY A 1 93 ? 12.922 -38.496 -15.377 1.00 40.75 93 GLY A O 1
ATOM 704 N N . THR A 1 94 ? 14.660 -37.800 -16.614 1.00 44.06 94 THR A N 1
ATOM 705 C CA . THR A 1 94 ? 14.372 -38.575 -17.813 1.00 44.06 94 THR A CA 1
ATOM 706 C C . THR A 1 94 ? 14.646 -40.041 -17.497 1.00 44.06 94 THR A C 1
ATOM 708 O O . THR A 1 94 ? 15.770 -40.529 -17.552 1.00 44.06 94 THR A O 1
ATOM 711 N N . GLY A 1 95 ? 13.584 -40.764 -17.138 1.00 39.50 95 GLY A N 1
ATOM 712 C CA . GLY A 1 95 ? 13.597 -42.216 -17.034 1.00 39.50 95 GLY A CA 1
ATOM 713 C C . GLY A 1 95 ? 13.863 -42.839 -18.402 1.00 39.50 95 GLY A C 1
ATOM 714 O O . GLY A 1 95 ? 12.949 -43.011 -19.210 1.00 39.50 95 GLY A O 1
ATOM 715 N N . GLU A 1 96 ? 15.120 -43.180 -18.665 1.00 41.53 96 GLU A N 1
ATOM 716 C CA . GLU A 1 96 ? 15.522 -43.938 -19.841 1.00 41.53 96 GLU A CA 1
ATOM 717 C C . GLU A 1 96 ? 14.975 -45.372 -19.734 1.00 41.53 96 GLU A C 1
ATOM 719 O O . GLU A 1 96 ? 15.225 -46.119 -18.781 1.00 41.53 96 GLU A O 1
ATOM 724 N N . LYS A 1 97 ? 14.133 -45.747 -20.703 1.00 44.25 97 LYS A N 1
ATOM 725 C CA . LYS A 1 97 ? 13.513 -47.069 -20.781 1.00 44.25 97 LYS A CA 1
ATOM 726 C C . LYS A 1 97 ? 14.556 -48.120 -21.157 1.00 44.25 97 LYS A C 1
ATOM 728 O O . LYS A 1 97 ? 14.976 -48.207 -22.303 1.00 44.25 97 LYS A O 1
ATOM 733 N N . LYS A 1 98 ? 14.841 -48.978 -20.181 1.00 39.19 98 LYS A N 1
ATOM 734 C CA . LYS A 1 98 ? 15.217 -50.397 -20.281 1.00 39.19 98 LYS A CA 1
ATOM 735 C C . LYS A 1 98 ? 14.985 -51.022 -21.675 1.00 39.19 98 LYS A C 1
ATOM 737 O O . LYS A 1 98 ? 13.831 -51.203 -22.078 1.00 39.19 98 LYS A O 1
ATOM 742 N N . ARG A 1 99 ? 16.067 -51.441 -22.337 1.00 50.56 99 ARG A N 1
ATOM 743 C CA . ARG A 1 99 ? 16.115 -52.584 -23.263 1.00 50.56 99 ARG A CA 1
ATOM 744 C C . ARG A 1 99 ? 17.425 -53.328 -23.081 1.00 50.56 99 ARG A C 1
ATOM 746 O O . ARG A 1 99 ? 18.450 -52.640 -22.910 1.00 50.56 99 ARG A O 1
#

InterPro domains:
  IPR002734 Bacterial bifunctional deaminase-reductase, C-terminal [PF01872] (1-69)
  IPR024072 Dihydrofolate reductase-like domain superfamily [G3DSA:3.40.430.10] (1-93)
  IPR024072 Dihydrofolate reductase-like domain superfamily [SSF53597] (1-79)
  IPR050765 Riboflavin Biosynthesis HTP Reductase [PTHR38011] (1-78)